Protein AF-A0A2M7F5B9-F1 (afdb_monomer)

Nearest PDB structures (foldseek):
  3puf-assembly3_I  TM=2.618E-01  e=6.665E+00  Homo sapiens
  6h6a-assembly2_G  TM=2.213E-01  e=5.936E+00  Homo sapiens

Secondary structure (DSSP, 8-state):
--SEEE-SSEEEEEETTEEEEEEEEE-TT-S-EEEEEE---TT---SS---TT----EEEEEE-GGG--SS---EEEEEEEESS--HHHHHHHHHHS-----

Mean predicted aligned error: 8.36 Å

Solvent-accessible surface area (backbone atoms only — not comparable to full-atom values): 6630 Å² total; per-residue (Å²): 132,82,61,60,50,71,50,72,53,32,39,38,40,62,50,100,87,28,35,39,37,38,36,63,48,68,58,87,91,55,72,57,50,66,37,56,42,77,41,90,42,92,87,60,86,59,84,91,69,82,55,92,88,69,73,49,67,63,52,74,52,71,47,44,68,86,74,56,73,99,73,91,82,65,75,46,76,50,78,46,81,46,65,95,67,54,68,68,57,46,50,54,49,60,75,68,44,83,76,90,65,131

Structure (mmCIF, N/CA/C/O backbone):
data_AF-A0A2M7F5B9-F1
#
_ent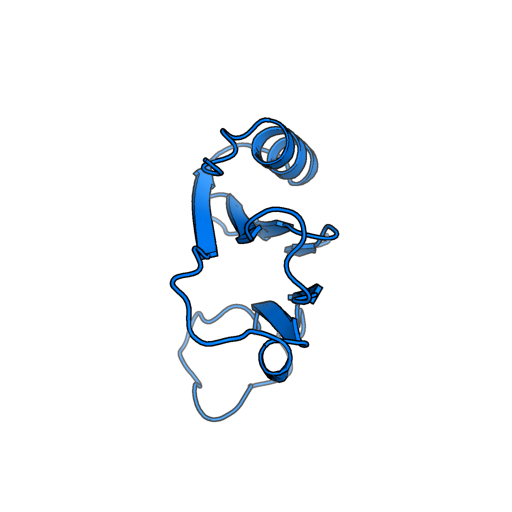ry.id   AF-A0A2M7F5B9-F1
#
loop_
_atom_site.group_PDB
_atom_site.id
_atom_site.type_symbol
_atom_site.label_atom_id
_atom_site.label_alt_id
_atom_site.label_comp_id
_atom_site.label_asym_id
_atom_site.label_entity_id
_atom_site.label_seq_id
_atom_site.pdbx_PDB_ins_code
_atom_site.Cartn_x
_atom_site.Cartn_y
_atom_site.Cartn_z
_atom_site.occupancy
_atom_site.B_iso_or_equiv
_atom_site.auth_seq_id
_atom_site.auth_comp_id
_atom_site.auth_asym_id
_atom_site.auth_atom_id
_atom_site.pdbx_PDB_model_num
ATOM 1 N N . GLU A 1 1 ? 20.500 -4.490 -6.558 1.00 45.12 1 GLU A N 1
ATOM 2 C CA . GLU A 1 1 ? 19.277 -3.682 -6.735 1.00 45.12 1 GLU A CA 1
ATOM 3 C C . GLU A 1 1 ? 18.349 -3.933 -5.567 1.00 45.12 1 GLU A C 1
ATOM 5 O O . GLU A 1 1 ? 18.320 -5.058 -5.084 1.00 45.12 1 GLU A O 1
ATOM 10 N N . LYS A 1 2 ? 17.657 -2.903 -5.073 1.00 50.19 2 LYS A N 1
ATOM 11 C CA . LYS A 1 2 ? 16.519 -3.115 -4.173 1.00 50.19 2 LYS A CA 1
ATOM 12 C C . LYS A 1 2 ? 15.359 -3.559 -5.057 1.00 50.19 2 LYS A C 1
ATOM 14 O O . LYS A 1 2 ? 14.970 -2.793 -5.927 1.00 50.19 2 LYS A O 1
ATOM 19 N N . ILE A 1 3 ? 14.892 -4.790 -4.876 1.00 59.44 3 ILE A N 1
ATOM 20 C CA . ILE A 1 3 ? 13.812 -5.377 -5.687 1.00 59.44 3 ILE A CA 1
ATOM 21 C C . ILE A 1 3 ? 12.449 -4.869 -5.191 1.00 59.44 3 ILE A C 1
ATOM 23 O O . ILE A 1 3 ? 11.503 -4.768 -5.954 1.00 59.44 3 ILE A O 1
ATOM 27 N N . ASN A 1 4 ? 12.365 -4.496 -3.912 1.00 69.31 4 ASN A N 1
ATOM 28 C CA . ASN A 1 4 ? 11.165 -3.975 -3.272 1.00 69.31 4 ASN A CA 1
ATOM 29 C C . ASN A 1 4 ? 11.514 -2.740 -2.431 1.00 69.31 4 ASN A C 1
ATOM 31 O O . ASN A 1 4 ? 12.605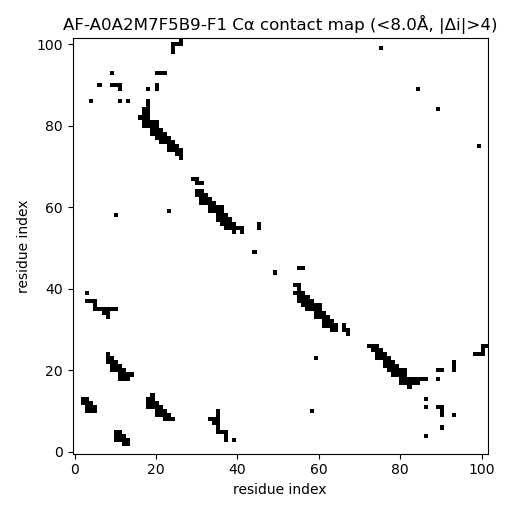 -2.654 -1.854 1.00 69.31 4 ASN A O 1
ATOM 35 N N . ALA A 1 5 ? 10.587 -1.788 -2.323 1.00 69.69 5 ALA A N 1
ATOM 36 C CA . ALA A 1 5 ? 10.762 -0.605 -1.487 1.00 69.69 5 ALA A CA 1
ATOM 37 C C . ALA A 1 5 ? 9.497 -0.269 -0.695 1.00 69.69 5 ALA A C 1
ATOM 39 O O . ALA A 1 5 ? 8.379 -0.371 -1.192 1.00 69.69 5 ALA A O 1
ATOM 40 N N . SER A 1 6 ? 9.690 0.179 0.545 1.00 71.25 6 SER A N 1
ATOM 41 C CA . SER A 1 6 ? 8.631 0.676 1.425 1.00 71.25 6 SER A CA 1
ATOM 42 C C . SER A 1 6 ? 8.853 2.145 1.760 1.00 71.25 6 SER A C 1
ATOM 44 O O . SER A 1 6 ? 9.946 2.513 2.195 1.00 71.25 6 SER A O 1
ATOM 46 N N . GLY A 1 7 ? 7.796 2.941 1.642 1.00 65.69 7 GLY A N 1
ATOM 47 C CA . GLY A 1 7 ? 7.631 4.203 2.358 1.00 65.69 7 GLY A CA 1
ATOM 48 C C . GLY A 1 7 ? 6.795 4.004 3.628 1.00 65.69 7 GLY A C 1
ATOM 49 O O . GLY A 1 7 ? 6.447 2.880 3.990 1.00 65.69 7 GLY A O 1
ATOM 50 N N . ASP A 1 8 ? 6.415 5.096 4.292 1.00 70.62 8 ASP A N 1
ATOM 51 C CA . ASP A 1 8 ? 5.671 5.031 5.563 1.00 70.62 8 ASP A CA 1
ATOM 52 C C . ASP A 1 8 ? 4.282 4.380 5.421 1.00 70.62 8 ASP A C 1
ATOM 54 O O . ASP A 1 8 ? 3.794 3.716 6.337 1.00 70.62 8 ASP A O 1
ATOM 58 N N . LYS A 1 9 ? 3.634 4.569 4.264 1.00 73.81 9 LYS A N 1
ATOM 59 C CA . LYS A 1 9 ? 2.232 4.181 4.005 1.00 73.81 9 LYS A CA 1
ATOM 60 C C . LYS A 1 9 ? 2.014 3.446 2.683 1.00 73.81 9 LYS A C 1
ATOM 62 O O . LYS A 1 9 ? 0.874 3.170 2.304 1.00 73.81 9 LYS A O 1
ATOM 67 N N . ALA A 1 10 ? 3.099 3.163 1.981 1.00 83.62 10 ALA A N 1
ATOM 68 C CA . ALA A 1 10 ? 3.096 2.701 0.608 1.00 83.62 10 ALA A CA 1
ATOM 69 C C . ALA A 1 10 ? 4.232 1.706 0.380 1.00 83.62 10 ALA A C 1
ATOM 71 O O . ALA A 1 10 ? 5.299 1.831 0.979 1.00 83.62 10 ALA A O 1
ATOM 72 N N . LEU A 1 11 ? 4.015 0.751 -0.512 1.00 85.62 11 LEU A N 1
ATOM 73 C CA . LEU A 1 11 ? 5.036 -0.176 -0.980 1.00 85.62 11 LEU A CA 1
ATOM 74 C C . LEU A 1 11 ? 5.017 -0.254 -2.502 1.00 85.62 11 LEU A C 1
ATOM 76 O O . LEU A 1 11 ? 3.961 -0.144 -3.127 1.00 85.62 11 LEU A O 1
ATOM 80 N N . VAL A 1 12 ? 6.200 -0.440 -3.072 1.00 83.00 12 VAL A N 1
ATOM 81 C CA . VAL A 1 12 ? 6.416 -0.681 -4.496 1.00 83.00 12 VAL A CA 1
ATOM 82 C C . VAL A 1 12 ? 7.151 -2.007 -4.636 1.00 83.00 12 VAL A C 1
ATOM 84 O O . VAL A 1 12 ? 8.148 -2.249 -3.947 1.00 83.00 12 VAL A O 1
ATOM 87 N N . VAL A 1 13 ? 6.616 -2.862 -5.499 1.00 79.69 13 VAL A N 1
ATOM 88 C CA . VAL A 1 13 ? 7.055 -4.240 -5.720 1.00 79.69 13 VAL A CA 1
ATOM 89 C C . VAL A 1 13 ? 7.443 -4.384 -7.174 1.00 79.69 13 VAL A C 1
ATOM 91 O O . VAL A 1 13 ? 6.580 -4.254 -8.047 1.00 79.69 13 VAL A O 1
ATOM 94 N N . SER A 1 14 ? 8.707 -4.693 -7.429 1.00 76.62 14 SER A N 1
ATOM 95 C CA . SER A 1 14 ? 9.193 -4.864 -8.792 1.00 76.62 14 SER A CA 1
ATOM 96 C C . SER A 1 14 ? 9.025 -6.303 -9.258 1.00 76.62 14 SER A C 1
ATOM 98 O O . SER A 1 14 ? 9.355 -7.262 -8.556 1.00 76.62 14 SER A O 1
ATOM 100 N N . SER A 1 15 ? 8.536 -6.463 -10.484 1.00 71.88 15 SER A N 1
ATOM 101 C CA . SER A 1 15 ? 8.444 -7.748 -11.175 1.00 71.88 15 SER A CA 1
ATOM 102 C C . SER A 1 15 ? 8.890 -7.601 -12.634 1.00 71.88 15 SER A C 1
ATOM 104 O O . SER A 1 15 ? 8.894 -6.489 -13.165 1.00 71.88 15 SER A O 1
ATOM 106 N N . PRO A 1 16 ? 9.208 -8.703 -13.339 1.00 74.94 16 PRO A N 1
ATOM 107 C CA . PRO A 1 16 ? 9.497 -8.653 -14.774 1.00 74.94 16 PRO A CA 1
ATOM 108 C C . PRO A 1 16 ? 8.370 -8.041 -15.625 1.00 74.94 16 PRO A C 1
ATOM 110 O O . PRO A 1 16 ? 8.629 -7.567 -16.727 1.00 74.94 16 PRO A O 1
ATOM 113 N N . ASP A 1 17 ? 7.133 -8.050 -15.122 1.00 75.94 17 ASP A N 1
ATOM 114 C CA . ASP A 1 17 ? 5.946 -7.548 -15.820 1.00 75.94 17 ASP A CA 1
ATOM 115 C C . ASP A 1 17 ? 5.613 -6.082 -15.496 1.00 75.94 17 ASP A C 1
ATOM 117 O O . ASP A 1 17 ? 4.628 -5.552 -16.027 1.00 75.94 17 ASP A O 1
ATOM 121 N N . GLY A 1 18 ? 6.418 -5.437 -14.645 1.00 81.44 18 GLY A N 1
ATOM 122 C CA . GLY A 1 18 ? 6.252 -4.064 -14.177 1.00 81.44 18 GLY A CA 1
ATOM 123 C C . GLY A 1 18 ? 6.208 -3.949 -12.654 1.00 81.44 18 GLY A C 1
ATOM 124 O O . GLY A 1 18 ? 6.465 -4.907 -11.919 1.00 81.44 18 GLY A O 1
ATOM 125 N N . GLU A 1 19 ? 5.835 -2.762 -12.195 1.00 83.94 19 GLU A N 1
ATOM 126 C CA . GLU A 1 19 ? 5.759 -2.397 -10.787 1.00 83.94 19 GLU A CA 1
ATOM 127 C C . GLU A 1 19 ? 4.327 -2.539 -10.263 1.00 83.94 19 GLU A C 1
ATOM 129 O O . GLU A 1 19 ? 3.362 -2.089 -10.894 1.00 83.94 19 GLU A O 1
ATOM 134 N N . ILE A 1 20 ? 4.188 -3.122 -9.073 1.00 86.31 20 ILE A N 1
ATOM 135 C CA . ILE A 1 20 ? 2.948 -3.106 -8.298 1.00 86.31 20 ILE A CA 1
ATOM 136 C C . ILE A 1 20 ? 3.102 -2.086 -7.175 1.00 86.31 20 ILE A C 1
ATOM 138 O O . ILE A 1 20 ? 3.975 -2.201 -6.320 1.00 86.31 20 ILE A O 1
ATOM 142 N N . LEU A 1 21 ? 2.227 -1.089 -7.172 1.00 87.00 21 LEU A N 1
ATOM 143 C CA . LEU A 1 21 ? 2.216 0.004 -6.214 1.00 87.00 21 LEU A CA 1
ATOM 144 C C . LEU A 1 21 ? 1.018 -0.211 -5.298 1.00 87.00 21 LEU A C 1
ATOM 146 O O . LEU A 1 21 ? -0.120 -0.262 -5.772 1.00 87.00 21 LEU A O 1
ATOM 150 N N . VAL A 1 22 ? 1.255 -0.320 -3.996 1.00 87.00 22 VAL A N 1
ATOM 151 C CA . VAL A 1 22 ? 0.193 -0.532 -3.012 1.00 87.00 22 VAL A CA 1
ATOM 152 C C . VAL A 1 22 ? 0.254 0.548 -1.946 1.00 87.00 22 VAL A C 1
ATOM 154 O O . VAL A 1 22 ? 1.290 0.756 -1.319 1.00 87.00 22 VAL A O 1
ATOM 157 N N . SER A 1 23 ? -0.871 1.207 -1.686 1.00 88.44 23 SER A N 1
ATOM 158 C CA . SER A 1 23 ? -1.029 2.093 -0.533 1.00 88.44 23 SER A CA 1
ATOM 159 C C . SER A 1 23 ? -2.259 1.718 0.281 1.00 88.44 23 SER A C 1
ATOM 161 O O . SER A 1 23 ? -3.260 1.232 -0.249 1.00 88.44 23 SER A O 1
ATOM 163 N N . MET A 1 24 ? -2.174 1.945 1.590 1.00 86.50 24 MET A N 1
ATOM 164 C CA . MET A 1 24 ? -3.313 1.832 2.493 1.00 86.50 24 MET A CA 1
ATOM 165 C C . MET A 1 24 ? -3.647 3.214 3.033 1.00 86.50 24 MET A C 1
ATOM 167 O O . MET A 1 24 ? -2.773 3.919 3.540 1.00 86.50 24 MET A O 1
ATOM 171 N N . ASN A 1 25 ? -4.921 3.582 2.946 1.00 84.50 25 ASN A N 1
ATOM 172 C CA . ASN A 1 25 ? -5.463 4.804 3.515 1.00 84.50 25 ASN A CA 1
ATOM 173 C C . ASN A 1 25 ? -6.536 4.465 4.547 1.00 84.50 25 ASN A C 1
ATOM 175 O O . ASN A 1 25 ? -7.442 3.666 4.305 1.00 84.50 25 ASN A O 1
ATOM 179 N N . LEU A 1 26 ? -6.419 5.110 5.702 1.00 83.50 26 LEU A N 1
ATOM 180 C CA . LEU A 1 26 ? -7.395 5.082 6.780 1.00 83.50 26 LEU A CA 1
ATOM 181 C C . LEU A 1 26 ? -7.984 6.485 6.932 1.00 83.50 26 LEU A C 1
ATOM 183 O O . LEU A 1 26 ? -7.305 7.478 6.656 1.00 83.50 26 LEU A O 1
ATOM 187 N N . GLY A 1 27 ? -9.237 6.565 7.385 1.00 74.00 27 GLY A N 1
ATOM 188 C CA . GLY A 1 27 ? -9.871 7.839 7.726 1.00 74.00 27 GLY A CA 1
ATOM 189 C C . GLY A 1 27 ? -9.002 8.689 8.665 1.00 74.00 27 GLY A C 1
ATOM 190 O O . GLY A 1 27 ? -8.219 8.168 9.466 1.00 74.00 27 GLY A O 1
ATOM 191 N N . ARG A 1 28 ? -9.118 10.019 8.566 1.00 70.00 28 ARG A N 1
ATOM 192 C CA . ARG A 1 28 ? -8.349 10.935 9.425 1.00 70.00 28 ARG A CA 1
ATOM 193 C C . ARG A 1 28 ? -8.731 10.734 10.897 1.00 70.00 28 ARG A C 1
ATOM 195 O O . ARG A 1 28 ? -9.895 10.516 11.213 1.00 70.00 28 ARG A O 1
ATOM 202 N N . ASN A 1 29 ? -7.750 10.882 11.788 1.00 78.81 29 ASN A N 1
ATOM 203 C CA . ASN A 1 29 ? -7.917 10.862 13.249 1.00 78.81 29 ASN A CA 1
ATOM 204 C C . ASN A 1 29 ? -8.417 9.536 13.851 1.00 78.81 29 ASN A C 1
ATOM 206 O O . ASN A 1 29 ? -8.945 9.536 14.962 1.00 78.81 29 ASN A O 1
ATOM 210 N N . LEU A 1 30 ? -8.240 8.408 13.160 1.00 86.25 30 LEU A N 1
ATOM 211 C CA . LEU A 1 30 ? -8.438 7.105 13.790 1.00 86.25 30 LEU A CA 1
ATOM 212 C C . LEU A 1 30 ? -7.263 6.789 14.730 1.00 86.25 30 LEU A C 1
ATOM 214 O O . LEU A 1 30 ? -6.118 7.056 14.363 1.00 86.25 30 LEU A O 1
ATOM 218 N N . PRO A 1 31 ? -7.502 6.159 15.896 1.00 88.50 31 PRO A N 1
ATOM 219 C CA . PRO A 1 31 ? -6.449 5.670 16.793 1.00 88.50 31 PRO A CA 1
ATOM 220 C C . PRO A 1 31 ? -5.707 4.440 16.230 1.00 88.50 31 PRO A C 1
ATOM 222 O O . PRO A 1 31 ? -5.027 3.729 16.966 1.00 88.50 31 PRO A O 1
ATOM 225 N N . VAL A 1 32 ? -5.854 4.171 14.929 1.00 88.25 32 VAL A N 1
ATOM 226 C CA . VAL A 1 32 ? -5.209 3.066 14.230 1.00 88.25 32 VAL A CA 1
ATOM 227 C C . VAL A 1 32 ? -3.920 3.570 13.601 1.00 88.25 32 VAL A C 1
ATOM 229 O O . VAL A 1 32 ? -3.919 4.470 12.759 1.00 88.25 32 VAL A O 1
ATOM 232 N N . HIS A 1 33 ? -2.819 2.934 13.977 1.00 86.38 33 HIS A N 1
ATOM 233 C CA . HIS A 1 33 ? -1.512 3.157 13.378 1.00 86.38 33 HIS A CA 1
ATOM 234 C C . HIS A 1 33 ? -1.165 1.977 12.490 1.00 86.38 33 HIS A C 1
ATOM 236 O O . HIS A 1 33 ? -1.485 0.833 12.810 1.00 86.38 33 HIS A O 1
ATOM 242 N N . TYR A 1 34 ? -0.489 2.242 11.381 1.00 86.50 34 TYR A N 1
ATOM 243 C CA . TYR A 1 34 ? 0.000 1.195 10.505 1.00 86.50 34 TYR A CA 1
ATOM 244 C C . TYR A 1 34 ? 1.390 1.518 9.999 1.00 86.50 34 TYR A C 1
ATOM 246 O O . TYR A 1 34 ? 1.785 2.680 9.913 1.00 86.50 34 TYR A O 1
ATOM 254 N N . ARG A 1 35 ? 2.116 0.460 9.663 1.00 84.38 35 ARG A N 1
ATOM 255 C CA . ARG A 1 35 ? 3.404 0.524 8.990 1.00 84.38 35 ARG A CA 1
ATOM 256 C C . ARG A 1 35 ? 3.450 -0.515 7.890 1.00 84.38 35 ARG A C 1
ATOM 258 O O . ARG A 1 35 ? 2.831 -1.577 8.000 1.00 84.38 35 ARG A O 1
ATOM 265 N N . VAL A 1 36 ? 4.227 -0.217 6.866 1.00 84.44 36 VAL A N 1
ATOM 266 C CA . VAL A 1 36 ? 4.557 -1.182 5.826 1.00 84.44 36 VAL A CA 1
ATOM 267 C C . VAL A 1 36 ? 5.503 -2.239 6.397 1.00 84.44 36 VAL A C 1
ATOM 269 O O . VAL A 1 36 ? 6.413 -1.940 7.171 1.00 84.44 36 VAL A O 1
ATOM 272 N N . TYR A 1 37 ? 5.263 -3.488 6.028 1.00 80.31 37 TYR A N 1
ATOM 273 C CA . TYR A 1 37 ? 6.122 -4.628 6.293 1.00 80.31 37 TYR A CA 1
ATOM 274 C C . TYR A 1 37 ? 6.565 -5.199 4.952 1.00 80.31 37 TYR A C 1
ATOM 276 O O . TYR A 1 37 ? 5.724 -5.500 4.108 1.00 80.31 37 TYR A O 1
ATOM 284 N N . ILE A 1 38 ? 7.876 -5.332 4.766 1.00 74.94 38 ILE A N 1
ATOM 285 C CA . ILE A 1 38 ? 8.472 -6.052 3.644 1.00 74.94 38 ILE A CA 1
ATOM 286 C C . ILE A 1 38 ? 9.446 -7.053 4.240 1.00 74.94 38 ILE A C 1
ATOM 288 O O . ILE A 1 38 ? 10.396 -6.670 4.928 1.00 74.94 38 ILE A O 1
ATOM 292 N N . LEU A 1 39 ? 9.210 -8.329 3.967 1.00 69.25 39 LEU A N 1
ATOM 293 C CA . LEU A 1 39 ? 10.190 -9.374 4.176 1.00 69.25 39 LEU A CA 1
ATOM 294 C C . LEU A 1 39 ? 10.801 -9.752 2.830 1.00 69.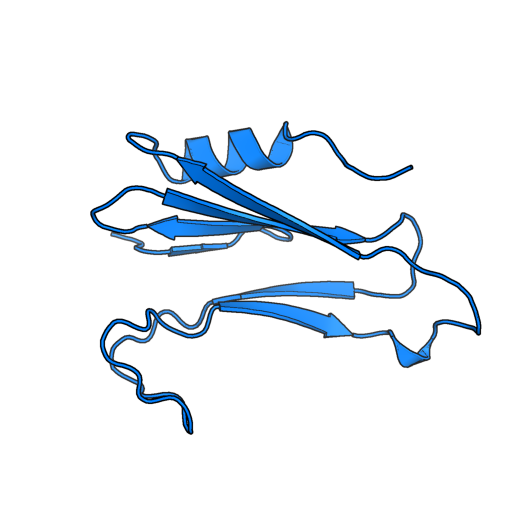25 39 LEU A C 1
ATOM 296 O O . LEU A 1 39 ? 10.334 -10.662 2.152 1.00 69.25 39 LEU A O 1
ATOM 300 N N . ASP A 1 40 ? 11.861 -9.043 2.455 1.00 60.50 40 ASP A N 1
ATOM 301 C CA . ASP A 1 40 ? 12.625 -9.322 1.237 1.00 60.50 40 ASP A CA 1
ATOM 302 C C . ASP A 1 40 ? 13.701 -10.382 1.522 1.00 60.50 40 ASP A C 1
ATOM 304 O O . ASP A 1 40 ? 14.900 -10.133 1.417 1.00 60.50 40 ASP A O 1
ATOM 308 N N . ASP A 1 41 ? 13.272 -11.556 1.991 1.00 61.53 41 ASP A N 1
ATOM 309 C CA . ASP A 1 41 ? 14.154 -12.703 2.208 1.00 61.53 41 ASP A CA 1
ATOM 310 C C . ASP A 1 41 ? 13.705 -13.879 1.343 1.00 61.53 41 ASP A C 1
ATOM 312 O O . ASP A 1 41 ? 12.971 -14.766 1.777 1.00 61.53 41 ASP A O 1
ATOM 316 N N . ALA A 1 42 ? 14.191 -13.899 0.102 1.00 56.78 42 ALA A N 1
ATOM 317 C CA . ALA A 1 42 ? 13.959 -14.995 -0.835 1.00 56.78 42 ALA A CA 1
ATOM 318 C C . ALA A 1 42 ? 14.558 -16.339 -0.370 1.00 56.78 42 ALA A C 1
ATOM 320 O O . ALA A 1 42 ? 14.285 -17.372 -0.980 1.00 56.78 42 ALA A O 1
ATOM 321 N N . SER A 1 43 ? 15.385 -16.347 0.685 1.00 57.06 43 SER A N 1
ATOM 322 C CA . SER A 1 43 ? 15.945 -17.571 1.267 1.00 57.06 43 SER A CA 1
ATOM 323 C C . SER A 1 43 ? 15.069 -18.174 2.371 1.00 57.06 43 SER A C 1
ATOM 325 O O . SER A 1 43 ? 15.301 -19.319 2.772 1.00 57.06 43 SER A O 1
ATOM 327 N N . ARG A 1 44 ? 14.041 -17.452 2.841 1.00 56.34 44 ARG A N 1
ATOM 328 C CA . ARG A 1 44 ? 13.153 -17.893 3.919 1.00 56.34 44 ARG A CA 1
ATOM 329 C C . ARG A 1 44 ? 11.761 -18.228 3.391 1.00 56.34 44 ARG A C 1
ATOM 331 O O . ARG A 1 44 ? 10.993 -17.352 3.020 1.00 56.34 44 ARG A O 1
ATOM 338 N N . MET A 1 45 ? 11.418 -19.514 3.414 1.00 55.91 45 MET A N 1
ATOM 339 C CA . MET A 1 45 ? 10.043 -19.962 3.178 1.00 55.91 45 MET A CA 1
ATOM 340 C C . MET A 1 45 ? 9.182 -19.576 4.386 1.00 55.91 45 MET A C 1
ATOM 342 O O . MET A 1 45 ? 9.503 -19.979 5.506 1.00 55.91 45 MET A O 1
ATOM 346 N N . ASP A 1 46 ? 8.107 -18.816 4.172 1.00 53.16 46 ASP A N 1
ATOM 347 C CA . ASP A 1 46 ? 7.154 -18.459 5.226 1.00 53.16 46 ASP A CA 1
ATOM 348 C C . ASP A 1 46 ? 6.014 -19.502 5.277 1.00 53.16 46 ASP A C 1
ATOM 350 O O . ASP A 1 46 ? 5.239 -19.623 4.330 1.00 53.16 46 ASP A O 1
ATOM 354 N N . PRO A 1 47 ? 5.883 -20.292 6.359 1.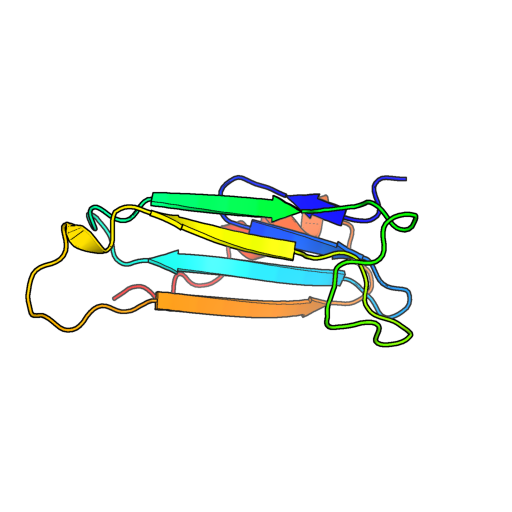00 53.41 47 PRO A N 1
ATOM 355 C CA . PRO A 1 47 ? 4.798 -21.265 6.493 1.00 53.41 47 PRO A CA 1
ATOM 356 C C . PRO A 1 47 ? 3.438 -20.573 6.724 1.00 53.41 47 PRO A C 1
ATOM 358 O O . PRO A 1 47 ? 3.406 -19.554 7.417 1.00 53.41 47 PRO A O 1
ATOM 361 N N . PRO A 1 48 ? 2.300 -21.146 6.273 1.00 55.56 48 PRO A N 1
ATOM 362 C CA . PRO A 1 48 ? 2.139 -22.433 5.583 1.00 55.56 48 PRO A CA 1
ATOM 363 C C . PRO A 1 48 ? 2.167 -22.345 4.045 1.00 55.56 48 PRO A C 1
ATOM 365 O O . PRO A 1 48 ? 2.170 -23.385 3.384 1.00 55.56 48 PRO A O 1
ATOM 368 N N . ASP A 1 49 ? 2.172 -21.139 3.481 1.00 51.84 49 ASP A N 1
ATOM 369 C CA . ASP A 1 49 ? 1.972 -20.914 2.051 1.00 51.84 49 ASP A CA 1
ATOM 370 C C . ASP A 1 49 ? 3.301 -21.015 1.304 1.00 51.84 49 ASP A C 1
ATOM 372 O O . ASP A 1 49 ? 4.055 -20.061 1.166 1.00 51.84 49 ASP A O 1
ATOM 376 N N . ASN A 1 50 ? 3.609 -22.221 0.832 1.00 53.47 50 ASN A N 1
ATOM 377 C CA . ASN A 1 50 ? 4.773 -22.471 -0.010 1.00 53.47 50 ASN A CA 1
ATOM 378 C C . ASN A 1 50 ? 4.335 -22.516 -1.482 1.00 53.47 50 ASN A C 1
ATOM 380 O O . ASN A 1 50 ? 4.369 -23.568 -2.126 1.00 53.47 50 ASN A O 1
ATOM 384 N N . ILE A 1 51 ? 3.821 -21.389 -1.989 1.00 57.38 51 ILE A N 1
ATOM 385 C CA . ILE A 1 51 ? 3.309 -21.278 -3.360 1.00 57.38 51 ILE A CA 1
ATOM 386 C C . ILE A 1 51 ? 4.462 -20.862 -4.289 1.00 57.38 51 ILE A C 1
ATOM 388 O O . ILE A 1 51 ? 5.048 -19.793 -4.100 1.00 57.38 51 ILE A O 1
ATOM 392 N N . PRO A 1 52 ? 4.807 -21.662 -5.318 1.00 50.50 52 PRO A N 1
ATOM 393 C CA . PRO A 1 52 ? 5.812 -21.275 -6.305 1.00 50.50 52 PRO A CA 1
ATOM 394 C C . PRO A 1 52 ? 5.476 -19.921 -6.949 1.00 50.50 52 PRO A C 1
ATOM 396 O O . PRO A 1 52 ? 4.389 -19.751 -7.497 1.00 50.50 52 PRO A O 1
ATOM 399 N N . GLY A 1 53 ? 6.413 -18.970 -6.896 1.00 52.44 53 GLY A N 1
ATOM 400 C CA . GLY A 1 53 ? 6.228 -17.611 -7.424 1.00 52.44 53 GLY A CA 1
ATOM 401 C C . GLY A 1 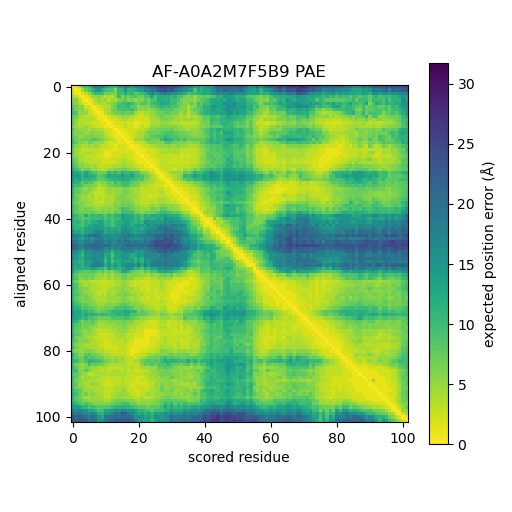53 ? 5.738 -16.574 -6.405 1.00 52.44 53 GLY A C 1
ATOM 402 O O . GLY A 1 53 ? 5.546 -15.420 -6.775 1.00 52.44 53 GLY A O 1
ATOM 403 N N . GLN A 1 54 ? 5.561 -16.945 -5.134 1.00 55.00 54 GLN A N 1
ATOM 404 C CA . GLN A 1 54 ? 5.316 -15.985 -4.060 1.00 55.00 54 GLN A CA 1
ATOM 405 C C . GLN A 1 54 ? 6.605 -15.210 -3.751 1.00 55.00 54 GLN A C 1
ATOM 407 O O . GLN A 1 54 ? 7.581 -15.760 -3.243 1.00 55.00 54 GLN A O 1
ATOM 412 N N . PHE A 1 55 ? 6.610 -13.922 -4.087 1.00 55.25 55 PHE A N 1
ATOM 413 C CA . PHE A 1 55 ? 7.622 -12.979 -3.620 1.00 55.25 55 PHE A CA 1
ATOM 414 C C . PHE A 1 55 ? 7.330 -12.659 -2.145 1.00 55.25 55 PHE A C 1
ATOM 416 O O . PHE A 1 55 ? 6.164 -12.644 -1.752 1.00 55.25 55 PHE A O 1
ATOM 423 N N . GLY A 1 56 ? 8.378 -12.503 -1.329 1.00 59.69 56 GLY A N 1
ATOM 424 C CA . GLY A 1 56 ? 8.315 -12.513 0.140 1.00 59.69 56 GLY A CA 1
ATOM 425 C C . GLY A 1 56 ? 7.178 -11.694 0.766 1.00 59.69 56 GLY A C 1
ATOM 426 O O . GLY A 1 56 ? 6.699 -10.712 0.199 1.00 59.69 56 GLY A O 1
ATOM 427 N N . ASN A 1 57 ? 6.725 -12.118 1.950 1.00 67.06 57 ASN A N 1
AT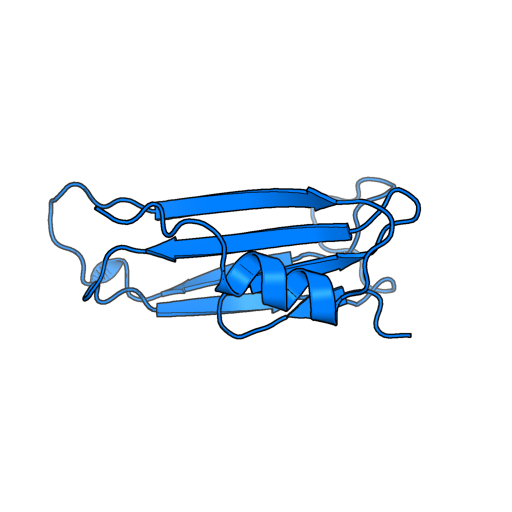OM 428 C CA . ASN A 1 57 ? 5.543 -11.546 2.587 1.00 67.06 57 ASN A CA 1
ATOM 429 C C . ASN A 1 57 ? 5.667 -10.030 2.768 1.00 67.06 57 ASN A C 1
ATOM 431 O O . ASN A 1 57 ? 6.576 -9.515 3.424 1.00 67.06 57 ASN A O 1
ATOM 435 N N . MET A 1 58 ? 4.700 -9.321 2.202 1.00 77.00 58 MET A N 1
ATOM 436 C CA . MET A 1 58 ? 4.618 -7.873 2.236 1.00 77.00 58 MET A CA 1
ATOM 437 C C . MET A 1 58 ? 3.193 -7.434 2.533 1.00 77.00 58 MET A C 1
ATOM 439 O O . MET A 1 58 ? 2.227 -8.114 2.190 1.00 77.00 58 MET A O 1
ATOM 443 N N . GLY A 1 59 ? 3.053 -6.289 3.186 1.00 81.50 59 GLY A N 1
ATOM 444 C CA . GLY A 1 59 ? 1.744 -5.748 3.506 1.00 81.50 59 GLY A CA 1
ATOM 445 C C . GLY A 1 59 ? 1.806 -4.695 4.592 1.00 81.50 59 GLY A C 1
ATOM 446 O O . GLY A 1 59 ? 2.811 -4.006 4.765 1.00 81.50 59 GLY A O 1
ATOM 447 N N . PHE A 1 60 ? 0.714 -4.574 5.338 1.00 85.81 60 PHE A N 1
ATOM 448 C CA . PHE A 1 60 ? 0.562 -3.567 6.377 1.00 85.81 60 PHE A CA 1
ATOM 449 C C . PHE A 1 60 ? 0.348 -4.240 7.724 1.00 85.81 60 PHE A C 1
ATOM 451 O O . PHE A 1 60 ? -0.580 -5.028 7.900 1.00 85.81 60 PHE A O 1
ATOM 458 N N . ILE A 1 61 ? 1.185 -3.890 8.695 1.00 86.75 61 ILE A N 1
ATOM 459 C CA . ILE A 1 61 ? 0.946 -4.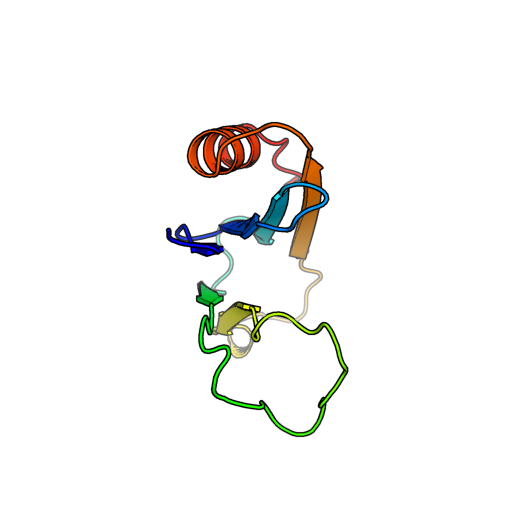227 10.097 1.00 86.75 61 ILE A CA 1
ATOM 460 C C . ILE A 1 61 ? 0.227 -3.037 10.712 1.00 86.75 61 ILE A C 1
ATOM 462 O O . ILE A 1 61 ? 0.749 -1.923 10.665 1.00 86.75 61 ILE A O 1
ATOM 466 N N . SER A 1 62 ? -0.951 -3.271 11.289 1.00 89.19 62 SER A N 1
ATOM 467 C CA . SER A 1 62 ? -1.754 -2.236 11.942 1.00 89.19 62 SER A CA 1
ATOM 468 C C . SER A 1 62 ? -2.099 -2.598 13.386 1.00 89.19 62 SER A C 1
ATOM 470 O O . SER A 1 62 ? -2.260 -3.769 13.727 1.00 89.19 62 SER A O 1
ATOM 472 N N . THR A 1 63 ? -2.179 -1.580 14.240 1.00 91.62 63 THR A N 1
ATOM 473 C CA . THR A 1 63 ? -2.443 -1.678 15.685 1.00 91.62 63 THR A CA 1
ATOM 474 C C . THR A 1 63 ? -3.393 -0.567 16.127 1.00 91.62 63 THR A C 1
ATOM 476 O O . THR A 1 63 ? -3.511 0.438 15.427 1.00 91.62 63 THR A O 1
ATOM 479 N N . GLY A 1 64 ? -4.014 -0.692 17.304 1.00 91.38 64 GLY A N 1
ATOM 480 C CA . GLY A 1 64 ? -4.909 0.335 17.850 1.00 91.38 64 GLY A CA 1
AT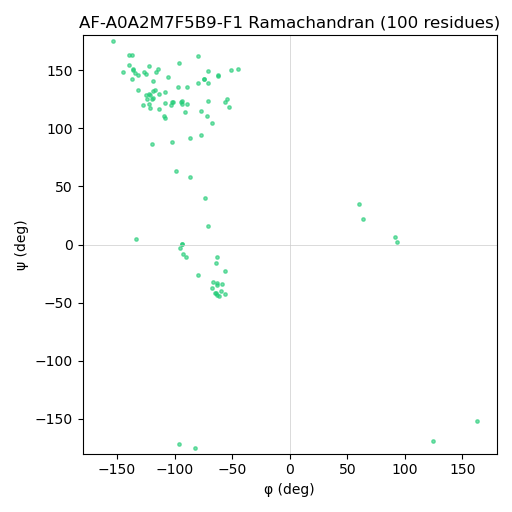OM 481 C C . GLY A 1 64 ? -6.380 0.149 17.467 1.00 91.38 64 GLY A C 1
ATOM 482 O O . GLY A 1 64 ? -7.206 1.001 17.792 1.00 91.38 64 GLY A O 1
ATOM 483 N N . TRP A 1 65 ? -6.712 -0.965 16.804 1.00 91.31 65 TRP A N 1
ATOM 484 C CA . TRP A 1 65 ? -8.082 -1.362 16.458 1.00 91.31 65 TRP A CA 1
ATOM 485 C C . TRP A 1 65 ? -8.974 -1.504 17.691 1.00 91.31 65 TRP A C 1
ATOM 487 O O . TRP A 1 65 ? -10.152 -1.172 17.641 1.00 91.31 65 TRP A O 1
ATOM 497 N N . GLU A 1 66 ? -8.401 -1.939 18.810 1.00 92.44 66 GLU A N 1
ATOM 498 C CA . GLU A 1 66 ? -9.066 -2.096 20.103 1.00 92.44 66 GLU A CA 1
ATOM 499 C C . GLU A 1 66 ? -9.560 -0.777 20.718 1.00 92.44 66 GLU A C 1
ATOM 501 O O . GLU A 1 66 ? -10.388 -0.800 21.624 1.00 92.44 66 GLU A O 1
ATOM 506 N N . ASN A 1 67 ? -9.073 0.369 20.228 1.00 92.19 67 ASN A N 1
ATOM 507 C CA . ASN A 1 67 ? -9.484 1.699 20.687 1.00 92.19 67 ASN A CA 1
ATOM 508 C C . ASN A 1 67 ? -10.621 2.294 19.839 1.00 92.19 67 ASN A C 1
ATOM 510 O O . ASN A 1 67 ? -11.030 3.434 20.070 1.00 92.19 67 ASN A O 1
ATOM 514 N N . LEU A 1 68 ? -11.105 1.564 18.831 1.00 89.00 68 LEU A N 1
ATOM 515 C CA . LEU A 1 68 ? -12.281 1.956 18.063 1.00 89.00 68 LEU A CA 1
ATOM 516 C C . LEU A 1 68 ? -13.552 1.597 18.839 1.00 89.00 68 LEU A C 1
ATOM 518 O O . LEU A 1 68 ? -13.645 0.535 19.448 1.00 89.00 68 LEU A O 1
ATOM 522 N N . GLY A 1 69 ? -14.532 2.498 18.807 1.00 88.12 69 GLY A N 1
ATOM 523 C CA . GLY A 1 69 ? -15.876 2.200 19.294 1.00 88.12 69 GLY A CA 1
ATOM 524 C C . GLY A 1 69 ? -16.706 1.461 18.244 1.00 88.12 69 GLY A C 1
ATOM 525 O O . GLY A 1 69 ? -16.237 1.162 17.145 1.00 88.12 69 GLY A O 1
ATOM 526 N N . ASP A 1 70 ? -17.979 1.243 18.556 1.00 88.69 70 ASP A N 1
ATOM 527 C CA . ASP A 1 70 ? -18.924 0.619 17.632 1.00 88.69 70 ASP A CA 1
ATOM 528 C C . ASP A 1 70 ? -19.376 1.629 16.569 1.00 88.69 70 ASP A C 1
ATOM 530 O O . ASP A 1 70 ? -20.288 2.432 16.777 1.00 88.69 70 ASP A O 1
ATOM 534 N N . SER A 1 71 ? -18.704 1.620 15.420 1.00 87.75 71 SER A N 1
ATOM 535 C CA . SER A 1 71 ? -19.041 2.462 14.271 1.00 87.75 71 SER A CA 1
ATOM 536 C C . SER A 1 71 ? -18.576 1.824 12.960 1.00 87.75 71 SER A C 1
ATOM 538 O O . SER A 1 71 ? -17.923 0.781 12.942 1.00 87.75 71 SER A O 1
ATOM 540 N N . VAL A 1 72 ? -18.917 2.463 11.843 1.00 85.25 72 VAL A N 1
ATOM 541 C CA . VAL A 1 72 ? -18.439 2.084 10.513 1.00 85.25 72 VAL A CA 1
ATOM 542 C C . VAL A 1 72 ? -17.202 2.907 10.179 1.00 85.25 72 VAL A C 1
ATOM 544 O O . VAL A 1 72 ? -17.255 4.134 10.106 1.00 85.25 72 VAL A O 1
ATOM 547 N N . TYR A 1 73 ? -16.097 2.211 9.930 1.00 85.25 73 TYR A N 1
ATOM 548 C CA . TYR A 1 73 ? -14.830 2.797 9.508 1.00 85.25 73 TYR A CA 1
ATOM 549 C C . TYR A 1 73 ? -14.470 2.310 8.107 1.00 85.25 73 TYR A C 1
ATOM 551 O O . TYR A 1 73 ? -14.797 1.186 7.728 1.00 85.25 73 TYR A O 1
ATOM 559 N N . GLN A 1 74 ? -13.790 3.157 7.337 1.00 85.06 74 GLN A N 1
ATOM 560 C CA . GLN A 1 74 ? -13.336 2.823 5.991 1.00 85.06 74 GLN A CA 1
ATOM 561 C C . GLN A 1 74 ? -11.821 2.636 5.972 1.00 85.06 74 GLN A C 1
ATOM 563 O O . GLN A 1 74 ? -11.062 3.475 6.462 1.00 85.06 74 GLN A O 1
ATOM 568 N N . MET A 1 75 ? -11.410 1.524 5.374 1.00 86.00 75 MET A N 1
ATOM 569 C CA . MET A 1 75 ? -10.034 1.221 5.012 1.00 86.00 75 MET A CA 1
ATOM 570 C C . MET A 1 75 ? -10.005 1.004 3.509 1.00 86.00 75 MET A C 1
ATOM 572 O O . MET A 1 75 ? -10.811 0.240 2.978 1.00 86.00 75 MET A O 1
ATOM 576 N N . ILE A 1 76 ? -9.095 1.692 2.832 1.00 85.62 76 ILE A N 1
ATOM 577 C CA . ILE A 1 76 ? -9.001 1.646 1.378 1.00 85.62 76 ILE A CA 1
ATOM 578 C C . ILE A 1 76 ? -7.599 1.225 0.994 1.00 85.62 76 ILE A C 1
ATOM 580 O O . ILE A 1 76 ? -6.615 1.848 1.398 1.00 85.62 76 ILE A O 1
ATOM 584 N N . PHE A 1 77 ? -7.544 0.171 0.191 1.00 85.62 77 PHE A N 1
ATOM 585 C CA . PHE A 1 77 ? -6.336 -0.280 -0.470 1.00 85.62 77 PHE A CA 1
ATOM 586 C C . PHE A 1 77 ? -6.376 0.180 -1.916 1.00 85.62 77 PHE A C 1
ATOM 588 O O . PHE A 1 77 ? -7.301 -0.161 -2.655 1.00 85.62 77 PHE A O 1
ATOM 595 N N . SER A 1 78 ? -5.360 0.931 -2.309 1.00 85.94 78 SER A N 1
ATOM 596 C CA . SER A 1 78 ? -5.140 1.285 -3.703 1.00 85.94 78 SER A CA 1
ATOM 597 C C . SER A 1 78 ? -4.033 0.393 -4.240 1.00 85.94 78 SER A C 1
ATOM 599 O O . SER A 1 78 ? -2.939 0.379 -3.678 1.00 85.94 78 SER A O 1
ATOM 601 N N . VAL A 1 79 ? -4.327 -0.352 -5.305 1.00 86.62 79 VAL A N 1
ATOM 602 C CA . VAL A 1 79 ? -3.372 -1.232 -5.985 1.00 86.62 79 VAL A CA 1
ATOM 603 C C . VAL A 1 79 ? -3.288 -0.800 -7.439 1.00 86.62 79 VAL A C 1
ATOM 605 O O . VAL A 1 79 ? -4.293 -0.816 -8.150 1.00 86.62 79 VAL A O 1
ATOM 608 N N . TYR A 1 80 ? -2.092 -0.431 -7.878 1.00 84.81 80 TYR A N 1
ATOM 609 C CA . TYR A 1 80 ? -1.807 -0.085 -9.265 1.00 84.81 80 TYR A CA 1
ATOM 610 C C . TYR A 1 80 ? -0.773 -1.053 -9.822 1.00 84.81 80 TYR A C 1
ATOM 612 O O . TYR A 1 80 ? 0.179 -1.403 -9.133 1.00 84.81 80 TYR A O 1
ATOM 620 N N . MET A 1 81 ? -0.951 -1.457 -11.077 1.00 85.25 81 MET A N 1
ATOM 621 C CA . MET A 1 81 ? 0.062 -2.173 -11.846 1.00 85.25 81 MET A CA 1
ATOM 622 C C . MET A 1 81 ? 0.495 -1.259 -12.984 1.00 85.25 81 MET A C 1
ATOM 624 O O . MET A 1 81 ? -0.331 -0.882 -13.818 1.00 85.25 81 MET A O 1
ATOM 628 N N . ILE A 1 82 ? 1.765 -0.867 -12.991 1.00 85.94 82 ILE A N 1
ATOM 629 C CA . ILE A 1 82 ? 2.296 0.117 -13.935 1.00 85.94 82 ILE A CA 1
ATOM 630 C C . ILE A 1 82 ? 3.587 -0.424 -14.536 1.00 85.94 82 ILE A C 1
ATOM 632 O O . ILE A 1 82 ? 4.452 -0.937 -13.834 1.00 85.94 82 ILE A O 1
ATOM 636 N N . ARG A 1 83 ? 3.708 -0.325 -15.859 1.00 86.00 83 ARG A N 1
ATOM 637 C CA . ARG A 1 83 ? 4.902 -0.747 -16.596 1.00 86.00 83 ARG A CA 1
ATOM 638 C C . ARG A 1 83 ? 5.825 0.434 -16.847 1.00 86.00 83 ARG A C 1
ATOM 640 O O . ARG A 1 83 ? 5.360 1.568 -16.908 1.00 86.00 83 ARG A O 1
ATOM 647 N N . ASP A 1 84 ? 7.105 0.129 -17.037 1.00 84.50 84 ASP A N 1
ATOM 648 C CA . ASP A 1 84 ? 8.117 1.073 -17.520 1.00 84.50 84 ASP A 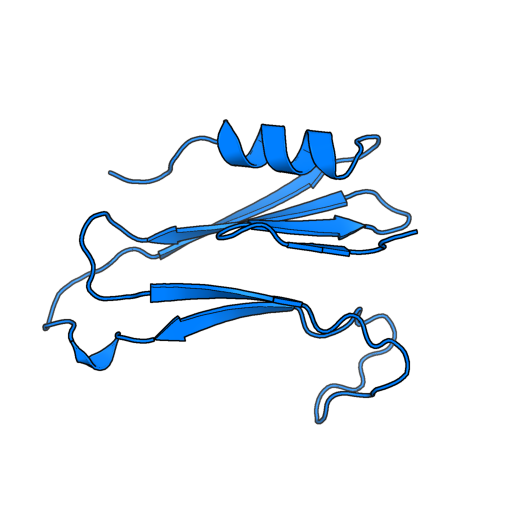CA 1
ATOM 649 C C . ASP A 1 84 ? 8.328 2.306 -16.617 1.00 84.50 84 ASP A C 1
ATOM 651 O O . ASP A 1 84 ? 8.605 3.402 -17.106 1.00 84.50 84 ASP A O 1
ATOM 655 N N . ILE A 1 85 ? 8.215 2.133 -15.294 1.00 82.50 85 ILE A N 1
ATOM 656 C CA . ILE A 1 85 ? 8.497 3.180 -14.301 1.00 82.50 85 ILE A CA 1
ATOM 657 C C . ILE A 1 85 ? 9.573 2.735 -13.309 1.00 82.50 85 ILE A C 1
ATOM 659 O O . ILE A 1 85 ? 9.739 1.546 -13.048 1.00 82.50 85 ILE A O 1
ATOM 663 N N . SER A 1 86 ? 10.297 3.694 -12.733 1.00 80.25 86 SER A N 1
ATOM 664 C CA . SER A 1 86 ? 11.167 3.435 -11.586 1.00 80.25 86 SER A CA 1
ATOM 665 C C . SER A 1 86 ? 10.369 3.363 -10.280 1.00 80.25 86 SER A C 1
ATOM 667 O O . SER A 1 86 ? 9.257 3.881 -10.172 1.00 80.25 86 SER A O 1
ATOM 669 N N . VAL A 1 87 ? 10.982 2.787 -9.245 1.00 74.31 87 VAL A N 1
ATOM 670 C CA . VAL A 1 87 ? 10.427 2.765 -7.883 1.00 74.31 87 VAL A CA 1
ATOM 671 C C . VAL A 1 87 ? 10.120 4.176 -7.360 1.00 74.31 87 VAL A C 1
ATOM 673 O O . VAL A 1 87 ? 9.057 4.397 -6.784 1.00 74.31 87 VAL A O 1
ATOM 676 N N . ASP A 1 88 ? 11.012 5.144 -7.599 1.00 80.94 88 ASP A N 1
ATOM 677 C CA . ASP A 1 88 ? 10.825 6.534 -7.158 1.00 80.94 88 ASP A CA 1
ATOM 678 C C . ASP A 1 88 ? 9.620 7.190 -7.850 1.00 80.94 88 ASP A C 1
ATOM 680 O O . ASP A 1 88 ? 8.811 7.850 -7.198 1.00 80.94 88 ASP A O 1
ATOM 684 N N . GLN A 1 89 ? 9.448 6.945 -9.155 1.00 83.88 89 GLN A N 1
ATOM 685 C CA . GLN A 1 89 ? 8.256 7.378 -9.893 1.00 83.88 89 GLN A CA 1
ATOM 686 C C . GLN A 1 89 ? 6.991 6.700 -9.354 1.00 83.88 89 GLN A C 1
ATOM 688 O O . GLN A 1 89 ? 5.929 7.317 -9.306 1.00 83.88 89 GLN A O 1
ATOM 693 N N . GLY A 1 90 ? 7.097 5.446 -8.910 1.00 82.88 90 GLY A N 1
ATOM 694 C CA . GLY A 1 90 ? 6.000 4.737 -8.261 1.00 82.88 90 GLY A CA 1
ATOM 695 C C . GLY A 1 90 ? 5.545 5.416 -6.968 1.00 82.88 90 GLY A C 1
ATOM 696 O O . GLY A 1 90 ? 4.347 5.620 -6.766 1.00 82.88 90 GLY A O 1
ATOM 697 N N . PHE A 1 91 ? 6.481 5.840 -6.118 1.00 81.38 91 PHE A N 1
ATOM 698 C CA . PHE A 1 91 ? 6.134 6.612 -4.922 1.00 81.38 91 PHE A CA 1
ATOM 699 C C . PHE A 1 91 ? 5.506 7.965 -5.261 1.00 81.38 91 PHE A C 1
ATOM 701 O O . PHE A 1 91 ? 4.488 8.310 -4.668 1.00 81.38 91 PHE A O 1
ATOM 708 N N . GLU A 1 92 ? 6.027 8.683 -6.258 1.00 85.00 92 GLU A N 1
ATOM 709 C CA . GLU A 1 92 ? 5.437 9.951 -6.706 1.00 85.00 92 GLU A CA 1
ATOM 710 C C . GLU A 1 92 ? 3.989 9.773 -7.199 1.00 85.00 92 GLU A C 1
ATOM 712 O O . GLU A 1 92 ? 3.114 10.585 -6.886 1.00 85.00 92 GLU A O 1
ATOM 717 N N . ILE A 1 93 ? 3.701 8.687 -7.922 1.00 84.12 93 ILE A N 1
ATOM 718 C CA . ILE A 1 93 ? 2.337 8.347 -8.348 1.00 84.12 93 ILE A CA 1
ATOM 719 C C . ILE A 1 93 ? 1.438 8.083 -7.138 1.00 84.12 93 ILE A C 1
ATOM 721 O O . ILE A 1 93 ? 0.304 8.557 -7.119 1.00 84.12 93 ILE A O 1
ATOM 725 N N . LEU A 1 94 ? 1.917 7.347 -6.130 1.00 82.62 94 LEU A N 1
ATOM 726 C CA . LEU A 1 94 ? 1.137 7.058 -4.923 1.00 82.62 94 LEU A CA 1
ATOM 727 C C . LEU A 1 94 ? 0.877 8.303 -4.069 1.00 82.62 94 LEU A C 1
ATOM 729 O O . LEU A 1 94 ? -0.225 8.432 -3.538 1.00 82.62 94 LEU A O 1
ATOM 733 N N . ASP A 1 95 ? 1.839 9.220 -3.969 1.00 81.38 95 ASP A N 1
ATOM 734 C CA . ASP A 1 95 ? 1.689 10.479 -3.228 1.00 81.38 95 ASP A CA 1
ATOM 735 C C . ASP A 1 95 ? 0.664 11.418 -3.881 1.00 81.38 95 ASP A C 1
ATOM 737 O O . ASP A 1 95 ? -0.046 12.151 -3.189 1.00 81.38 95 ASP A O 1
ATOM 741 N N . ASN A 1 96 ? 0.553 11.371 -5.212 1.00 81.00 96 ASN A N 1
ATOM 742 C CA . ASN A 1 96 ? -0.407 12.159 -5.988 1.00 81.00 96 ASN A CA 1
ATOM 743 C C . ASN A 1 96 ? -1.702 11.401 -6.317 1.00 81.00 96 ASN A C 1
ATOM 745 O O . ASN A 1 96 ? -2.608 11.964 -6.940 1.00 81.00 96 ASN A O 1
ATOM 749 N N . ALA A 1 97 ? -1.804 10.126 -5.934 1.00 75.06 97 ALA A N 1
ATOM 750 C CA . ALA A 1 97 ? -2.984 9.326 -6.199 1.00 75.06 97 ALA A CA 1
ATOM 751 C C . ALA A 1 97 ? -4.202 9.941 -5.491 1.00 75.06 97 ALA A C 1
ATOM 753 O O . ALA A 1 97 ? -4.070 10.469 -4.382 1.00 75.06 97 ALA A O 1
ATOM 754 N N . PRO A 1 98 ? -5.407 9.854 -6.086 1.00 65.62 98 PRO A N 1
ATOM 755 C CA . PRO A 1 98 ? -6.612 10.344 -5.442 1.00 65.62 98 PRO A CA 1
ATOM 756 C C . PRO A 1 98 ? -6.736 9.741 -4.044 1.00 65.62 98 PRO A C 1
ATOM 758 O O . PRO A 1 98 ? -6.836 8.524 -3.873 1.00 65.62 98 PRO A O 1
ATOM 761 N N . ALA A 1 99 ? -6.733 10.604 -3.033 1.00 61.72 99 ALA A N 1
ATOM 762 C CA . ALA A 1 99 ? -7.096 10.200 -1.695 1.00 61.72 99 ALA A CA 1
ATOM 763 C C . ALA A 1 99 ? -8.587 9.853 -1.737 1.00 61.72 99 ALA A C 1
ATOM 765 O O . ALA A 1 99 ? -9.433 10.742 -1.787 1.00 61.72 99 ALA A O 1
ATOM 766 N N . PHE A 1 100 ? -8.923 8.564 -1.730 1.00 58.12 100 PHE A N 1
ATOM 767 C CA . PHE A 1 100 ? -10.310 8.103 -1.634 1.00 58.12 100 PHE A CA 1
ATOM 768 C C . PHE A 1 100 ? -10.857 8.298 -0.211 1.00 58.12 100 PHE A C 1
ATOM 770 O O . PHE A 1 100 ? -11.513 7.431 0.340 1.00 58.12 100 PHE A O 1
ATOM 777 N N . VAL A 1 101 ? -10.542 9.408 0.445 1.00 53.50 101 VAL A N 1
ATOM 778 C CA . VAL A 1 101 ? -10.960 9.671 1.819 1.00 53.50 101 VAL A CA 1
ATOM 779 C C . VAL A 1 101 ? -12.021 10.759 1.742 1.00 53.50 101 VAL A C 1
ATOM 781 O O . VAL A 1 101 ? -11.697 11.891 1.385 1.00 53.50 101 VAL A O 1
ATOM 784 N N . ASN A 1 102 ? -13.278 10.391 2.005 1.00 44.28 102 ASN A N 1
ATOM 785 C CA . ASN A 1 102 ? -14.346 11.365 2.257 1.00 44.28 102 ASN A CA 1
ATOM 786 C C . ASN A 1 102 ? -14.042 12.179 3.520 1.00 44.28 102 ASN A C 1
ATOM 788 O O . ASN A 1 102 ? -13.518 11.585 4.493 1.00 44.28 102 ASN A O 1
#

Radius of gyration: 15.23 Å; Cα contacts (8 Å, |Δi|>4): 157; chains: 1; bounding box: 38×35×38 Å

pLDDT: mean 75.72, std 13.08, range [44.28, 92.44]

Foldseek 3Di:
DPQKDFDFFKIWHHDPQAIKIKGKDWEPPQQKGKGKDDDQDPPDDDPDDPDPPDGGDIDMDMDRPVVDDPDDIDMDMDIDGDHDDDPVVSVVCVVPPDPPHD

Sequence (102 aa):
EKINASGDKALVVSSPDGEILVSMNLGRNLPVHYRVYILDDASRMDPPDNIPGQFGNMGFISTGWENLGDSVYQMIFSVYMIRDISVDQGFEILDNAPAFVN